Protein AF-A0A370JYJ7-F1 (afdb_monomer_lite)

Structure (mmCIF, N/CA/C/O backbone):
data_AF-A0A370JYJ7-F1
#
_entry.id   AF-A0A370JYJ7-F1
#
loop_
_atom_site.group_PDB
_atom_site.id
_atom_site.type_symbol
_atom_site.label_atom_id
_atom_site.label_alt_id
_atom_site.label_comp_id
_atom_site.label_asym_id
_atom_site.label_entity_id
_atom_site.label_seq_id
_atom_site.pdbx_PDB_ins_code
_atom_site.Cartn_x
_atom_site.Cartn_y
_atom_site.Cartn_z
_atom_site.occupancy
_atom_site.B_iso_or_equiv
_atom_site.auth_seq_id
_atom_site.auth_comp_id
_atom_site.auth_asym_id
_atom_site.auth_atom_id
_atom_site.pdbx_PDB_model_num
ATOM 1 N N . MET A 1 1 ? 2.926 5.072 -10.539 1.00 93.38 1 MET A N 1
ATOM 2 C CA . MET A 1 1 ? 4.375 5.362 -10.453 1.00 93.38 1 MET A CA 1
ATOM 3 C C . MET A 1 1 ? 5.130 4.324 -11.255 1.00 93.38 1 MET A C 1
ATOM 5 O O . MET A 1 1 ? 4.577 3.259 -11.509 1.00 93.38 1 MET A O 1
ATOM 9 N N . VAL A 1 2 ? 6.348 4.644 -11.683 1.00 94.00 2 VAL A N 1
ATOM 10 C CA . VAL A 1 2 ? 7.202 3.734 -12.451 1.00 94.00 2 VAL A CA 1
ATOM 11 C C . VAL A 1 2 ? 8.540 3.608 -11.737 1.00 94.00 2 VAL A C 1
ATOM 13 O O . VAL A 1 2 ? 9.094 4.614 -11.296 1.00 94.00 2 VAL A O 1
ATOM 16 N N . TYR A 1 3 ? 9.038 2.382 -11.636 1.00 92.88 3 TYR A N 1
ATOM 17 C CA . TYR A 1 3 ? 10.258 2.032 -10.932 1.00 92.88 3 TYR A CA 1
ATOM 18 C C . TYR A 1 3 ? 11.189 1.237 -11.835 1.00 92.88 3 TYR A C 1
ATOM 20 O O . TYR A 1 3 ? 10.774 0.313 -12.537 1.00 92.88 3 TYR A O 1
ATOM 28 N N . ASP A 1 4 ? 12.465 1.585 -11.764 1.00 91.94 4 ASP A N 1
ATOM 29 C CA . ASP A 1 4 ? 13.540 0.694 -12.154 1.00 91.94 4 ASP A CA 1
ATOM 30 C C . ASP A 1 4 ? 13.857 -0.203 -10.956 1.00 91.94 4 ASP A C 1
ATOM 32 O O . ASP A 1 4 ? 14.356 0.248 -9.922 1.00 91.94 4 ASP A O 1
ATOM 36 N N . VAL A 1 5 ? 13.474 -1.470 -11.089 1.00 85.81 5 VAL A N 1
ATOM 37 C CA . VAL A 1 5 ? 13.487 -2.467 -10.012 1.00 85.81 5 VAL A CA 1
ATOM 38 C C . VAL A 1 5 ? 14.818 -3.230 -9.970 1.00 85.81 5 VAL A C 1
ATOM 40 O O . VAL A 1 5 ? 15.013 -4.053 -9.080 1.00 85.81 5 VAL A O 1
ATOM 43 N N . GLY A 1 6 ? 15.748 -2.939 -10.894 1.00 71.19 6 GLY A N 1
ATOM 44 C CA . GLY A 1 6 ? 17.079 -3.541 -10.947 1.00 71.19 6 GLY A CA 1
ATOM 45 C C . GLY A 1 6 ? 17.027 -5.070 -11.001 1.00 71.19 6 GLY A C 1
ATOM 46 O O . GLY A 1 6 ? 17.029 -5.747 -9.973 1.00 71.19 6 GLY A O 1
ATOM 47 N N . ALA A 1 7 ? 17.057 -5.651 -12.201 1.00 54.91 7 ALA A N 1
ATOM 48 C CA . ALA A 1 7 ? 17.097 -7.109 -12.378 1.00 54.91 7 ALA A CA 1
ATOM 49 C C . ALA A 1 7 ? 18.371 -7.787 -11.801 1.00 54.91 7 ALA A C 1
ATOM 51 O O . ALA A 1 7 ? 18.493 -9.007 -11.871 1.00 54.91 7 ALA A O 1
ATOM 52 N N . SER A 1 8 ? 19.309 -7.021 -11.227 1.00 45.81 8 SER A N 1
ATOM 53 C CA . SER A 1 8 ? 20.708 -7.423 -11.018 1.00 45.81 8 SER A CA 1
ATOM 54 C C . SER A 1 8 ? 21.117 -7.798 -9.585 1.00 45.81 8 SER A C 1
ATOM 56 O O . SER A 1 8 ? 22.296 -8.052 -9.360 1.00 45.81 8 SER A O 1
ATOM 58 N N . LEU A 1 9 ? 20.212 -7.847 -8.600 1.00 44.91 9 LEU A N 1
ATOM 59 C CA . LEU A 1 9 ? 20.545 -8.462 -7.296 1.00 44.91 9 LEU A CA 1
ATOM 60 C C . LEU A 1 9 ? 20.232 -9.962 -7.338 1.00 44.91 9 LEU A C 1
ATOM 62 O O . LEU A 1 9 ? 19.240 -10.324 -7.976 1.00 44.91 9 LEU A O 1
ATOM 66 N N . PRO A 1 10 ? 21.015 -10.831 -6.670 1.00 41.88 10 PRO A N 1
ATOM 67 C CA . PRO A 1 10 ? 20.804 -12.269 -6.733 1.00 41.88 10 PRO A CA 1
ATOM 68 C C . PRO A 1 10 ? 19.377 -12.572 -6.291 1.00 41.88 10 PRO A C 1
ATOM 70 O O . PRO A 1 10 ? 18.919 -12.118 -5.241 1.00 41.88 10 PRO A O 1
ATOM 73 N N . ILE A 1 11 ? 18.651 -13.279 -7.151 1.00 46.78 11 ILE A N 1
ATOM 74 C CA . ILE A 1 11 ? 17.338 -13.820 -6.838 1.00 46.78 11 ILE A CA 1
ATOM 75 C C . ILE A 1 11 ? 17.578 -14.738 -5.639 1.00 46.78 11 ILE A C 1
ATOM 77 O O . ILE A 1 11 ? 18.144 -15.816 -5.799 1.00 46.78 11 ILE A O 1
ATOM 81 N N . LEU A 1 12 ? 17.214 -14.305 -4.427 1.00 42.78 12 LEU A N 1
ATOM 82 C CA . LEU A 1 12 ? 16.941 -15.269 -3.369 1.00 42.78 12 LEU A CA 1
ATOM 83 C C . LEU A 1 12 ? 15.909 -16.209 -3.978 1.00 42.78 12 LEU A C 1
ATOM 85 O O . LEU A 1 12 ? 14.877 -15.731 -4.449 1.00 42.78 12 LEU A O 1
ATOM 89 N N . SER A 1 13 ? 16.267 -17.487 -4.078 1.00 44.78 13 SER A N 1
ATOM 90 C CA . SER A 1 13 ? 15.547 -18.552 -4.775 1.00 44.78 13 SER A CA 1
ATOM 91 C C . SER A 1 13 ? 14.165 -18.784 -4.164 1.00 44.78 13 SER A C 1
ATOM 93 O O . SER A 1 13 ? 13.911 -19.793 -3.516 1.00 44.78 13 SER A O 1
ATOM 95 N N . VAL A 1 14 ? 13.269 -17.820 -4.329 1.00 46.56 14 VAL A N 1
ATOM 96 C CA . VAL A 1 14 ? 11.851 -17.964 -4.057 1.00 46.56 14 VAL A CA 1
ATOM 97 C C . VAL A 1 14 ? 11.274 -18.595 -5.318 1.00 46.56 14 VAL A C 1
ATOM 99 O O . VAL A 1 14 ? 11.482 -18.042 -6.403 1.00 46.56 14 VAL A O 1
ATOM 102 N N . PRO A 1 15 ? 10.607 -19.755 -5.225 1.00 44.69 15 PRO A N 1
ATOM 103 C CA . PRO A 1 15 ? 9.937 -20.332 -6.376 1.00 44.69 15 PRO A CA 1
ATOM 104 C C . PRO A 1 15 ? 8.912 -19.316 -6.886 1.00 44.69 15 PRO A C 1
ATOM 106 O O . PRO A 1 15 ? 7.919 -19.029 -6.222 1.00 44.69 15 PRO A O 1
ATOM 109 N N . LEU A 1 16 ? 9.199 -18.724 -8.047 1.00 54.34 16 LEU A N 1
ATOM 110 C CA . LEU A 1 16 ? 8.235 -17.922 -8.786 1.00 54.34 16 LEU A CA 1
ATOM 111 C C . LEU A 1 16 ? 7.061 -18.844 -9.118 1.00 54.34 16 LEU A C 1
ATOM 113 O O . LEU A 1 16 ? 7.271 -19.932 -9.662 1.00 54.34 16 LEU A O 1
ATOM 117 N N . ALA A 1 17 ? 5.835 -18.420 -8.812 1.00 56.91 17 ALA A N 1
ATOM 118 C CA . ALA A 1 17 ? 4.675 -19.049 -9.424 1.00 56.91 17 ALA A CA 1
ATOM 119 C C . ALA A 1 17 ? 4.870 -18.982 -10.947 1.00 56.91 17 ALA A C 1
ATOM 121 O O . ALA A 1 17 ? 5.252 -17.938 -11.487 1.00 56.91 17 ALA A O 1
ATOM 122 N N . ALA A 1 18 ? 4.702 -20.112 -11.634 1.00 45.88 18 ALA A N 1
ATOM 123 C CA . ALA A 1 18 ? 4.957 -20.200 -13.066 1.00 45.88 18 ALA A CA 1
ATOM 124 C C . ALA A 1 18 ? 4.140 -19.126 -13.812 1.00 45.88 18 ALA A C 1
ATOM 126 O O . ALA A 1 18 ? 2.914 -19.187 -13.833 1.00 45.88 18 ALA A O 1
ATOM 127 N N . GLY A 1 19 ? 4.822 -18.136 -14.401 1.00 57.97 19 GLY A N 1
ATOM 128 C CA . GLY A 1 19 ? 4.205 -17.060 -15.188 1.00 57.97 19 GLY A CA 1
ATOM 129 C C . GLY A 1 19 ? 4.295 -15.646 -14.600 1.00 57.97 19 GLY A C 1
ATOM 130 O O . GLY A 1 19 ? 3.969 -14.696 -15.310 1.00 57.97 19 GLY A O 1
ATOM 131 N N . GLU A 1 20 ? 4.768 -15.457 -13.365 1.00 73.94 20 GLU A N 1
ATOM 132 C CA . GLU A 1 20 ? 4.931 -14.106 -12.808 1.00 73.94 20 GLU A CA 1
ATOM 133 C C . GLU A 1 20 ? 6.267 -13.460 -13.203 1.00 73.94 20 GLU A C 1
ATOM 135 O O . GLU A 1 20 ? 7.347 -14.029 -13.035 1.00 73.94 20 GLU A O 1
ATOM 140 N N . HIS A 1 21 ? 6.207 -12.230 -13.722 1.00 85.31 21 HIS A N 1
ATOM 141 C CA . HIS A 1 21 ? 7.403 -11.494 -14.128 1.00 85.31 21 HIS A CA 1
ATOM 142 C C . HIS A 1 21 ? 8.225 -11.065 -12.891 1.00 85.31 21 HIS A C 1
ATOM 144 O O . HIS A 1 21 ? 7.656 -10.451 -11.984 1.00 85.31 21 HIS A O 1
ATOM 150 N N . PRO A 1 22 ? 9.560 -11.259 -12.849 1.00 87.06 22 PRO A N 1
ATOM 151 C CA . PRO A 1 22 ? 10.384 -10.981 -11.660 1.00 87.06 22 PRO A CA 1
ATOM 152 C C . PRO A 1 22 ? 10.250 -9.559 -11.092 1.00 87.06 22 PRO A C 1
ATOM 154 O O . PRO A 1 22 ? 10.298 -9.352 -9.882 1.00 87.06 22 PRO A O 1
ATOM 157 N N . VAL A 1 23 ? 10.048 -8.570 -11.968 1.00 89.69 23 VAL A N 1
ATOM 158 C CA . VAL A 1 23 ? 9.769 -7.171 -11.592 1.00 89.69 23 VAL A CA 1
ATOM 159 C C . VAL A 1 23 ? 8.497 -7.044 -10.745 1.00 89.69 23 VAL A C 1
ATOM 161 O O . VAL A 1 23 ? 8.515 -6.346 -9.735 1.00 89.69 23 VAL A O 1
ATOM 164 N N . VAL A 1 24 ? 7.413 -7.734 -11.118 1.00 90.69 24 VAL A N 1
ATOM 165 C CA . VAL A 1 24 ? 6.156 -7.743 -10.346 1.00 90.69 24 VAL A CA 1
ATOM 166 C C . VAL A 1 24 ? 6.385 -8.377 -8.985 1.00 90.69 24 VAL A C 1
ATOM 168 O O . VAL A 1 24 ? 5.982 -7.803 -7.978 1.00 90.69 24 VAL A O 1
ATOM 171 N N . VAL A 1 25 ? 7.096 -9.504 -8.947 1.00 88.62 25 VAL A N 1
ATOM 172 C CA . VAL A 1 25 ? 7.377 -10.218 -7.697 1.00 88.62 25 VAL A CA 1
ATOM 173 C C . VAL A 1 25 ? 8.174 -9.354 -6.727 1.00 88.62 25 VAL A C 1
ATOM 175 O O . VAL A 1 25 ? 7.800 -9.246 -5.564 1.00 88.62 25 VAL A O 1
ATOM 178 N N . ARG A 1 26 ? 9.217 -8.661 -7.192 1.00 90.56 26 ARG A N 1
ATOM 179 C CA . ARG A 1 26 ? 10.004 -7.761 -6.334 1.00 90.56 26 ARG A CA 1
ATOM 180 C C . ARG A 1 26 ? 9.205 -6.573 -5.820 1.00 90.56 26 ARG A C 1
ATOM 182 O O . ARG A 1 26 ? 9.329 -6.222 -4.649 1.00 90.56 26 ARG A O 1
ATOM 189 N N . LEU A 1 27 ? 8.376 -5.968 -6.670 1.00 93.50 27 LEU A N 1
ATOM 190 C CA . LEU A 1 27 ? 7.484 -4.890 -6.244 1.00 93.50 27 LEU A CA 1
ATOM 191 C C . LEU A 1 27 ? 6.504 -5.381 -5.173 1.00 93.50 27 LEU A C 1
ATOM 193 O O . LEU A 1 27 ? 6.372 -4.745 -4.130 1.00 93.50 27 LEU A O 1
ATOM 197 N N . ALA A 1 28 ? 5.870 -6.534 -5.397 1.00 93.19 28 ALA A N 1
ATOM 198 C CA . ALA A 1 28 ? 4.948 -7.134 -4.442 1.00 93.19 28 ALA A CA 1
ATOM 199 C C . ALA A 1 28 ? 5.643 -7.491 -3.117 1.00 93.19 28 ALA A C 1
ATOM 201 O O . ALA A 1 28 ? 5.108 -7.199 -2.051 1.00 93.19 28 ALA A O 1
ATOM 202 N N . GLN A 1 29 ? 6.858 -8.043 -3.166 1.00 92.62 29 GLN A N 1
ATOM 203 C CA . GLN A 1 29 ? 7.662 -8.355 -1.981 1.00 92.62 29 GLN A CA 1
ATOM 204 C C . GLN A 1 29 ? 8.039 -7.103 -1.186 1.00 92.62 29 GLN A C 1
ATOM 206 O O . GLN A 1 29 ? 7.928 -7.109 0.038 1.00 92.62 29 GLN A O 1
ATOM 211 N N . ALA A 1 30 ? 8.447 -6.020 -1.851 1.00 95.00 30 ALA A N 1
ATOM 212 C CA . ALA A 1 30 ? 8.759 -4.765 -1.172 1.00 95.00 30 ALA A CA 1
ATOM 213 C C . ALA A 1 30 ? 7.522 -4.153 -0.502 1.00 95.00 30 ALA A C 1
ATOM 215 O O . ALA A 1 30 ? 7.621 -3.662 0.623 1.00 95.00 30 ALA A O 1
ATOM 216 N N . VAL A 1 31 ? 6.356 -4.222 -1.156 1.00 96.50 31 VAL A N 1
ATOM 217 C CA . VAL A 1 31 ? 5.078 -3.813 -0.555 1.00 96.50 31 VAL A CA 1
ATOM 218 C C . VAL A 1 31 ? 4.736 -4.701 0.644 1.00 96.50 31 VAL A C 1
ATOM 220 O O . VAL A 1 31 ? 4.420 -4.183 1.712 1.00 96.50 31 VAL A O 1
ATOM 223 N N . ALA A 1 32 ? 4.866 -6.022 0.530 1.00 95.69 32 ALA A N 1
ATOM 224 C CA . ALA A 1 32 ? 4.626 -6.931 1.648 1.00 95.69 32 ALA A CA 1
ATOM 225 C C . ALA A 1 32 ? 5.565 -6.657 2.833 1.00 95.69 32 ALA A C 1
ATOM 227 O O . ALA A 1 32 ? 5.116 -6.606 3.978 1.00 95.69 32 ALA A O 1
ATOM 228 N N . ALA A 1 33 ? 6.848 -6.400 2.565 1.00 95.56 33 ALA A N 1
ATOM 229 C CA . ALA A 1 33 ? 7.824 -6.029 3.583 1.00 95.56 33 ALA A CA 1
ATOM 230 C C . ALA A 1 33 ? 7.458 -4.710 4.281 1.00 95.56 33 ALA A C 1
ATOM 232 O O . ALA A 1 33 ? 7.594 -4.609 5.500 1.00 95.56 33 ALA A O 1
ATOM 233 N N . TYR A 1 34 ? 6.944 -3.719 3.545 1.00 97.75 34 TYR A N 1
ATOM 234 C CA . TYR A 1 34 ? 6.439 -2.483 4.143 1.00 97.75 34 TYR A CA 1
ATOM 235 C C . TYR A 1 34 ? 5.325 -2.759 5.157 1.00 97.75 34 TYR A C 1
ATOM 237 O O . TYR A 1 34 ? 5.420 -2.303 6.298 1.00 97.75 34 TYR A O 1
ATOM 245 N N . TYR A 1 35 ? 4.309 -3.543 4.784 1.00 97.56 35 TYR A N 1
ATOM 246 C CA . TYR A 1 35 ? 3.203 -3.859 5.693 1.00 97.56 35 TYR A CA 1
ATOM 247 C C . TYR A 1 35 ? 3.618 -4.719 6.883 1.00 97.56 35 TYR A C 1
ATOM 249 O O . TYR A 1 35 ? 3.106 -4.514 7.979 1.00 97.56 35 TYR A O 1
ATOM 257 N N . ALA A 1 36 ? 4.571 -5.631 6.694 1.00 94.31 36 ALA A N 1
ATOM 258 C CA . ALA A 1 36 ? 5.070 -6.478 7.770 1.00 94.31 36 ALA A CA 1
ATOM 259 C C . ALA A 1 36 ? 5.950 -5.721 8.780 1.00 94.31 36 ALA A C 1
ATOM 261 O O . ALA A 1 36 ? 5.965 -6.068 9.958 1.00 94.31 36 ALA A O 1
ATOM 262 N N . LEU A 1 37 ? 6.712 -4.716 8.329 1.00 94.75 37 LEU A N 1
ATOM 263 C CA . LEU A 1 37 ? 7.796 -4.134 9.130 1.00 94.75 37 LEU A CA 1
ATOM 264 C C . LEU A 1 37 ? 7.585 -2.672 9.521 1.00 94.75 37 LEU A C 1
ATOM 266 O O . LEU A 1 37 ? 8.225 -2.205 10.463 1.00 94.75 37 LEU A O 1
ATOM 270 N N . ARG A 1 38 ? 6.778 -1.909 8.775 1.00 96.25 38 ARG A N 1
ATOM 271 C CA . ARG A 1 38 ? 6.722 -0.444 8.915 1.00 96.25 38 ARG A CA 1
ATOM 272 C C . ARG A 1 38 ? 5.333 0.161 8.912 1.00 96.25 38 ARG A C 1
ATOM 274 O O . ARG A 1 38 ? 5.184 1.219 9.521 1.00 96.25 38 ARG A O 1
ATOM 281 N N . ALA A 1 39 ? 4.368 -0.429 8.213 1.00 96.69 39 ALA A N 1
ATOM 282 C CA . ALA A 1 39 ? 3.051 0.174 8.070 1.00 96.69 39 ALA A CA 1
ATOM 283 C C . ALA A 1 39 ? 2.393 0.350 9.439 1.00 96.69 39 ALA A C 1
ATOM 285 O O . ALA A 1 39 ? 2.199 -0.611 10.183 1.00 96.69 39 ALA A O 1
ATOM 286 N N . GLN A 1 40 ? 2.039 1.592 9.752 1.00 95.62 40 GLN A N 1
ATOM 287 C CA . GLN A 1 40 ? 1.271 1.919 10.942 1.00 95.62 40 GLN A CA 1
ATOM 288 C C . GLN A 1 40 ? -0.192 2.092 10.531 1.00 95.62 40 GLN A C 1
ATOM 290 O O . GLN A 1 40 ? -0.462 2.764 9.531 1.00 95.62 40 GLN A O 1
ATOM 295 N N . PRO A 1 41 ? -1.145 1.461 11.227 1.00 94.44 41 PRO A N 1
ATOM 296 C CA . PRO A 1 41 ? -2.551 1.747 11.005 1.00 94.44 41 PRO A CA 1
ATOM 297 C C . PRO A 1 41 ? -2.909 3.145 11.525 1.00 94.44 41 PRO A C 1
ATOM 299 O O . PRO A 1 41 ? -2.201 3.719 12.355 1.00 94.44 41 PRO A O 1
ATOM 302 N N . LEU A 1 42 ? -4.025 3.693 11.040 1.00 94.75 42 LEU A N 1
ATOM 303 C CA . LEU A 1 42 ? -4.571 4.938 11.582 1.00 94.75 42 LEU A CA 1
ATOM 304 C C . LEU A 1 42 ? -4.947 4.769 13.066 1.00 94.75 42 LEU A C 1
ATOM 306 O O . LEU A 1 42 ? -5.250 3.655 13.5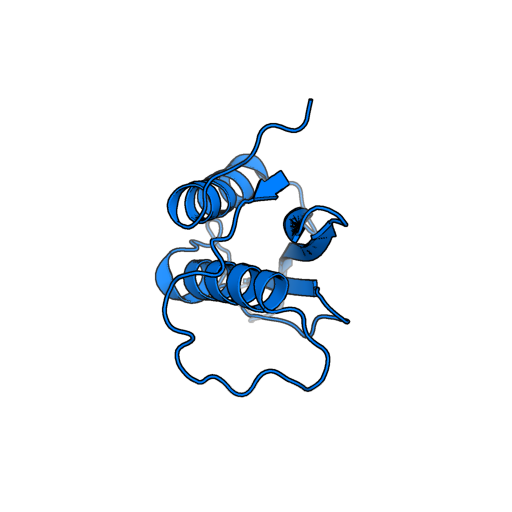02 1.00 94.75 42 LEU A O 1
ATOM 310 N N . PRO A 1 43 ? -5.001 5.857 13.854 1.00 93.62 43 PRO A N 1
ATOM 311 C CA . PRO A 1 43 ? -5.470 5.792 15.234 1.00 93.62 43 PRO A CA 1
ATOM 312 C C . PRO A 1 43 ? -6.831 5.089 15.356 1.00 93.62 43 PRO A C 1
ATOM 314 O O . PRO A 1 43 ? -7.786 5.415 14.652 1.00 93.62 43 PRO A O 1
ATOM 317 N N . GLY A 1 44 ? -6.909 4.102 16.250 1.00 94.12 44 GLY A N 1
ATOM 318 C CA . GLY A 1 44 ? -8.107 3.283 16.467 1.00 94.12 44 GLY A CA 1
ATOM 319 C C . GLY A 1 44 ? -8.289 2.125 15.479 1.00 94.12 44 GLY A C 1
ATOM 320 O O . GLY A 1 44 ? -9.142 1.272 15.710 1.00 94.12 44 GLY A O 1
ATOM 321 N N . TYR A 1 45 ? -7.493 2.043 14.416 1.00 97.00 45 TYR A N 1
ATOM 322 C CA . TYR A 1 45 ? -7.498 0.909 13.499 1.00 97.00 45 TYR A CA 1
ATOM 323 C C . TYR A 1 45 ? -6.492 -0.169 13.936 1.00 97.00 45 TYR A C 1
ATOM 325 O O . TYR A 1 45 ? -5.447 0.119 14.518 1.00 97.00 45 TYR A O 1
ATOM 333 N N . GLY A 1 46 ? -6.820 -1.433 13.668 1.00 96.62 46 GLY A N 1
ATOM 334 C CA . GLY A 1 46 ? -5.966 -2.583 13.962 1.00 96.62 46 GLY A CA 1
ATOM 335 C C . GLY A 1 46 ? -4.836 -2.783 12.951 1.00 96.62 46 GLY A C 1
ATOM 336 O O . GLY A 1 46 ? -4.716 -2.056 11.969 1.00 96.62 46 GLY A O 1
ATOM 337 N N . ALA A 1 47 ? -4.014 -3.810 13.167 1.00 96.25 47 ALA A N 1
ATOM 338 C CA . ALA A 1 47 ? -2.924 -4.152 12.255 1.00 96.25 47 ALA A CA 1
ATOM 339 C C . ALA A 1 47 ? -3.407 -4.370 10.808 1.00 96.25 47 ALA A C 1
ATOM 341 O O . ALA A 1 47 ? -4.543 -4.783 10.563 1.00 96.25 47 ALA A O 1
ATOM 342 N N . TRP A 1 48 ? -2.515 -4.108 9.853 1.00 98.00 48 TRP A N 1
ATOM 343 C CA . TRP A 1 48 ? -2.757 -4.397 8.445 1.00 98.00 48 TRP A CA 1
ATOM 344 C C . TRP A 1 48 ? -2.739 -5.902 8.200 1.00 98.00 48 TRP A C 1
ATOM 346 O O . TRP A 1 48 ? -1.784 -6.589 8.557 1.00 98.00 48 TRP A O 1
ATOM 356 N N . LEU A 1 49 ? -3.785 -6.404 7.555 1.00 96.69 49 LEU A N 1
ATOM 357 C CA . LEU A 1 49 ? -3.908 -7.797 7.153 1.00 96.69 49 LEU A CA 1
ATOM 358 C C . LEU A 1 49 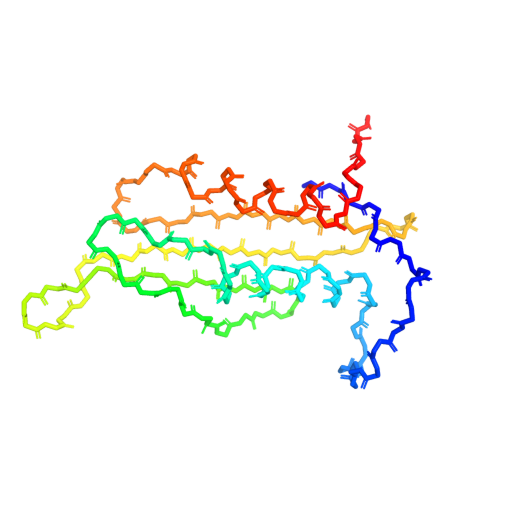? -3.963 -7.878 5.634 1.00 96.69 49 LEU A C 1
ATOM 360 O O . LEU A 1 49 ? -4.689 -7.121 4.988 1.00 96.69 49 LEU A O 1
ATOM 364 N N . GLN A 1 50 ? -3.202 -8.808 5.064 1.00 96.38 50 GLN A N 1
ATOM 365 C CA . GLN A 1 50 ? -3.291 -9.098 3.642 1.00 96.38 50 GLN A CA 1
ATOM 366 C C . GLN A 1 50 ? -4.602 -9.834 3.354 1.00 96.38 50 GLN A C 1
ATOM 368 O O . GLN A 1 50 ? -4.935 -10.813 4.021 1.00 96.38 50 GLN A O 1
ATOM 373 N N . GLN A 1 51 ? -5.332 -9.360 2.351 1.00 93.88 51 GLN A N 1
ATOM 374 C CA . GLN A 1 51 ? -6.472 -10.058 1.772 1.00 93.88 51 GLN A CA 1
ATOM 375 C C . GLN A 1 51 ? -6.097 -10.671 0.426 1.00 93.88 51 GLN A C 1
ATOM 377 O O . GLN A 1 51 ? -5.094 -10.300 -0.193 1.00 93.88 51 GLN A O 1
ATOM 382 N N . GLU A 1 52 ? -6.916 -11.621 -0.020 1.00 85.75 52 GLU A N 1
ATOM 383 C CA . GLU A 1 52 ? -6.764 -12.233 -1.333 1.00 85.75 52 GLU A CA 1
ATOM 384 C C . GLU A 1 52 ? -6.844 -11.158 -2.426 1.00 85.75 52 GLU A C 1
ATOM 386 O O . GLU A 1 52 ? -7.794 -10.377 -2.512 1.00 85.75 52 GLU A O 1
ATOM 391 N N . GLY A 1 53 ? -5.792 -11.091 -3.237 1.00 80.00 53 GLY A N 1
ATOM 392 C CA . GLY A 1 53 ? -5.741 -10.274 -4.439 1.00 80.00 53 GLY A CA 1
ATOM 393 C C . GLY A 1 53 ? -5.989 -11.128 -5.678 1.00 80.00 53 GLY A C 1
ATOM 394 O O . GLY A 1 53 ? -5.828 -12.344 -5.651 1.00 80.00 53 GLY A O 1
ATOM 395 N N . VAL A 1 54 ? -6.355 -10.484 -6.786 1.00 81.75 54 VAL A N 1
ATOM 396 C CA . VAL A 1 54 ? -6.505 -11.152 -8.087 1.00 81.75 54 VAL A CA 1
ATOM 397 C C . VAL A 1 54 ? -5.389 -10.704 -9.025 1.00 81.75 54 VAL A C 1
ATOM 399 O O . VAL A 1 54 ? -5.171 -9.501 -9.216 1.00 81.75 54 VAL A O 1
ATOM 402 N N . GLY A 1 55 ? -4.707 -11.679 -9.631 1.00 84.81 55 GLY A N 1
ATOM 403 C CA . GLY A 1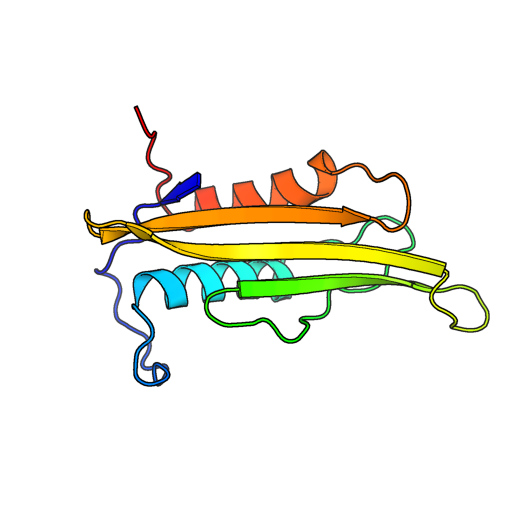 55 ? -3.561 -11.445 -10.510 1.00 84.81 55 GLY A CA 1
ATOM 404 C C . GLY A 1 55 ? -2.454 -10.669 -9.795 1.00 84.81 55 GLY A C 1
ATOM 405 O O . GLY A 1 55 ? -2.194 -10.884 -8.617 1.00 84.81 55 GLY A O 1
ATOM 406 N N . SER A 1 56 ? -1.850 -9.702 -10.486 1.00 89.69 56 SER A N 1
ATOM 407 C CA . SER A 1 56 ? -0.775 -8.847 -9.959 1.00 89.69 56 SER A CA 1
ATOM 408 C C . SER A 1 56 ? -1.268 -7.760 -8.987 1.00 89.69 56 SER A C 1
ATOM 410 O O . SER A 1 56 ? -0.826 -6.609 -9.055 1.00 89.69 56 SER A O 1
ATOM 412 N N . THR A 1 57 ? -2.220 -8.091 -8.112 1.00 93.25 57 THR A N 1
ATOM 413 C CA . THR A 1 57 ? -2.811 -7.170 -7.136 1.00 93.25 57 THR A CA 1
ATOM 414 C C . THR A 1 57 ? -2.506 -7.643 -5.720 1.00 93.25 57 THR A C 1
ATOM 416 O O . THR A 1 57 ? -2.747 -8.801 -5.401 1.00 93.25 57 THR A O 1
ATOM 419 N N . ALA A 1 58 ? -2.058 -6.742 -4.847 1.00 94.94 58 ALA A N 1
ATOM 420 C CA . ALA A 1 58 ? -2.004 -6.983 -3.406 1.00 94.94 58 ALA A CA 1
ATOM 421 C C . ALA A 1 58 ? -2.995 -6.060 -2.690 1.00 94.94 58 ALA A C 1
ATOM 423 O O . ALA A 1 58 ? -3.079 -4.871 -3.001 1.00 94.94 58 ALA A O 1
ATOM 424 N N . VAL A 1 59 ? -3.757 -6.603 -1.744 1.00 97.50 59 VAL A N 1
ATOM 425 C CA . VAL A 1 59 ? -4.765 -5.856 -0.985 1.00 97.50 59 VAL A CA 1
ATOM 426 C C . VAL A 1 59 ? -4.433 -5.967 0.492 1.00 97.50 59 VAL A C 1
ATOM 428 O O . VAL A 1 59 ? -4.308 -7.071 1.015 1.00 97.50 59 VAL A O 1
ATOM 431 N N . TYR A 1 60 ? -4.299 -4.827 1.160 1.00 98.31 60 TYR A N 1
ATOM 432 C CA . TYR A 1 60 ? -4.097 -4.762 2.603 1.00 98.31 60 TYR A CA 1
ATOM 433 C C . TYR A 1 60 ? -5.264 -4.027 3.234 1.00 98.31 60 TYR A C 1
ATOM 435 O O . TYR A 1 60 ? -5.634 -2.945 2.783 1.00 98.31 60 TYR A O 1
ATOM 443 N N . VAL A 1 61 ? -5.844 -4.619 4.273 1.00 98.19 61 VAL A N 1
ATOM 444 C CA . VAL A 1 61 ? -6.992 -4.064 4.984 1.00 98.19 61 VAL A CA 1
ATOM 445 C C . VAL A 1 61 ? -6.643 -3.871 6.446 1.00 98.19 61 VAL A C 1
ATOM 447 O O . VAL A 1 61 ? -6.085 -4.754 7.093 1.00 98.19 61 VAL A O 1
ATOM 450 N N . SER A 1 62 ? -7.012 -2.712 6.968 1.00 98.25 62 SER A N 1
ATOM 451 C CA . SER A 1 62 ? -6.983 -2.399 8.386 1.00 98.25 62 SER A CA 1
ATOM 452 C C . SER A 1 62 ? -8.399 -2.038 8.833 1.00 98.25 62 SER A C 1
ATOM 454 O O . SER A 1 62 ? -9.162 -1.406 8.101 1.00 98.25 62 SER A O 1
ATOM 456 N N . GLN A 1 63 ? -8.795 -2.499 10.017 1.00 98.06 63 GLN A N 1
ATOM 457 C CA . GLN A 1 63 ? -10.168 -2.380 10.510 1.00 98.06 63 GLN A CA 1
ATOM 458 C C . GLN A 1 63 ? -10.184 -1.711 11.877 1.00 98.06 63 GLN A C 1
ATOM 460 O O . GLN A 1 63 ? -9.415 -2.100 12.757 1.00 98.06 63 GLN A O 1
ATOM 465 N N . ARG A 1 64 ? -11.100 -0.765 12.082 1.00 97.56 64 ARG A N 1
ATOM 466 C CA . ARG A 1 64 ? -11.473 -0.295 13.417 1.00 97.56 64 ARG A CA 1
ATOM 467 C C . ARG A 1 64 ? -12.609 -1.166 13.927 1.00 97.56 64 ARG A C 1
ATOM 469 O O . ARG A 1 64 ? -13.629 -1.327 13.252 1.00 97.56 64 ARG A O 1
ATOM 476 N N . ARG A 1 65 ? -12.417 -1.746 15.109 1.00 96.25 65 ARG A N 1
ATOM 477 C CA . ARG A 1 65 ? -13.415 -2.586 15.772 1.00 96.25 65 ARG A CA 1
ATOM 478 C C . ARG A 1 65 ? -13.913 -1.908 17.037 1.00 96.25 65 ARG A C 1
ATOM 480 O O . ARG A 1 65 ? -13.114 -1.341 17.778 1.00 96.25 65 ARG A O 1
ATOM 487 N N . GLY A 1 66 ? -15.218 -1.982 17.264 1.00 93.94 66 GLY A N 1
ATOM 488 C CA . GLY A 1 66 ? -15.840 -1.474 18.481 1.00 93.94 66 GLY A CA 1
ATOM 489 C C . GLY A 1 66 ? -15.589 -2.375 19.686 1.00 93.94 66 GLY A C 1
ATOM 490 O O . GLY A 1 66 ? -15.023 -3.464 19.567 1.00 93.94 66 GLY A O 1
ATOM 491 N N . ALA A 1 67 ? -16.073 -1.953 20.855 1.00 92.62 67 ALA A N 1
ATOM 492 C CA . ALA A 1 67 ? -15.877 -2.670 22.120 1.00 92.62 67 ALA A CA 1
ATOM 493 C C . ALA A 1 67 ? -16.417 -4.116 22.110 1.00 92.62 67 ALA A C 1
ATOM 495 O O . ALA A 1 67 ? -15.847 -4.987 22.759 1.00 92.62 67 ALA A O 1
ATOM 496 N N . SER A 1 68 ? -17.480 -4.390 21.347 1.00 93.31 68 SER A N 1
ATOM 497 C CA . SER A 1 68 ? -18.046 -5.736 21.161 1.00 93.31 68 SER A CA 1
ATOM 498 C C . SER A 1 68 ? -17.412 -6.534 20.007 1.00 93.31 68 SER A C 1
ATOM 500 O O . SER A 1 68 ? -17.861 -7.635 19.699 1.00 93.31 68 SER A O 1
ATOM 502 N N . GLY A 1 69 ? -16.351 -6.018 19.376 1.00 92.69 69 GLY A N 1
ATOM 503 C CA . GLY A 1 69 ? -15.551 -6.728 18.371 1.00 92.69 69 GLY A CA 1
ATOM 504 C C . GLY A 1 69 ? -16.062 -6.645 16.927 1.00 92.69 69 GLY A C 1
ATOM 505 O O . GLY A 1 69 ? -15.363 -7.100 16.013 1.00 92.69 69 GLY A O 1
ATOM 506 N N . GLN A 1 70 ? -17.231 -6.044 16.689 1.00 96.44 70 GLN A N 1
ATOM 507 C CA . GLN A 1 70 ? -17.746 -5.742 15.350 1.00 96.44 70 GLN A CA 1
ATOM 508 C C . GLN A 1 70 ? -16.836 -4.761 14.614 1.00 96.44 70 GLN A C 1
ATOM 510 O O . GLN A 1 70 ? -16.253 -3.864 15.222 1.00 96.44 70 GLN A O 1
ATOM 515 N N . VAL A 1 71 ? -16.746 -4.912 13.294 1.00 96.88 71 VAL A N 1
ATOM 516 C CA . VAL A 1 71 ? -16.065 -3.948 12.425 1.00 96.88 71 VAL A CA 1
ATOM 517 C C . VAL A 1 71 ? -16.961 -2.726 12.260 1.00 96.88 71 VAL A C 1
ATOM 519 O O . VAL A 1 71 ? -18.090 -2.850 11.798 1.00 96.88 71 VAL A O 1
ATOM 522 N N . GLU A 1 72 ? -16.448 -1.560 12.637 1.00 97.12 72 GLU A N 1
ATOM 523 C CA . GLU A 1 72 ? -17.159 -0.280 12.531 1.00 97.12 72 GLU A CA 1
ATOM 524 C C . GLU A 1 72 ? -16.672 0.538 11.337 1.00 97.12 72 GLU A C 1
ATOM 526 O O . GLU A 1 72 ? -17.449 1.270 10.731 1.00 97.12 72 GLU A O 1
ATOM 531 N N . ALA A 1 73 ? -15.392 0.401 10.982 1.00 97.50 73 ALA A N 1
ATOM 532 C CA . ALA A 1 73 ? -14.819 1.032 9.804 1.00 97.50 73 ALA A CA 1
ATOM 533 C C . ALA A 1 73 ? -13.666 0.204 9.227 1.00 97.50 73 ALA A C 1
ATOM 535 O O . ALA A 1 73 ? -13.001 -0.564 9.931 1.00 97.50 73 ALA A O 1
ATOM 536 N N . THR A 1 74 ? -13.417 0.376 7.934 1.00 98.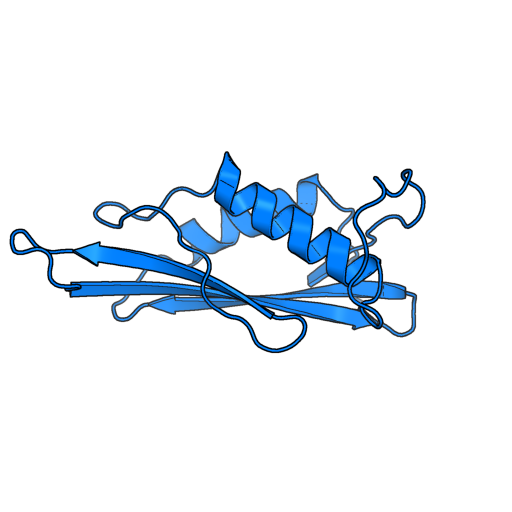06 74 THR A N 1
ATOM 537 C CA . THR A 1 74 ? -12.363 -0.317 7.192 1.00 98.06 74 THR A CA 1
ATOM 538 C C . THR A 1 74 ? -11.586 0.655 6.327 1.00 98.06 74 THR A C 1
ATOM 540 O O . THR A 1 74 ? -12.180 1.506 5.663 1.00 98.06 74 THR A O 1
ATOM 543 N N . VAL A 1 75 ? -10.276 0.451 6.263 1.00 98.25 75 VAL A N 1
ATOM 544 C CA . VAL A 1 75 ? -9.406 1.047 5.256 1.00 98.25 75 VAL A CA 1
ATOM 545 C C . VAL A 1 75 ? -8.770 -0.065 4.445 1.00 98.25 75 VAL A C 1
ATOM 547 O O . VAL A 1 75 ? -8.215 -1.010 4.999 1.00 98.25 75 VAL A O 1
ATOM 550 N N . GLU A 1 76 ? -8.839 0.065 3.131 1.00 98.06 76 GLU A N 1
ATOM 551 C CA . GLU A 1 76 ? -8.219 -0.820 2.160 1.00 98.06 76 GLU A CA 1
ATOM 552 C C . GLU A 1 76 ? -7.158 -0.044 1.377 1.00 98.06 76 GLU A C 1
ATOM 554 O O . GLU A 1 76 ? -7.420 1.050 0.881 1.00 98.06 76 GLU A O 1
ATOM 559 N N . MET A 1 77 ? -5.976 -0.634 1.224 1.00 98.31 77 MET A N 1
ATOM 560 C CA . MET A 1 77 ? -4.932 -0.177 0.315 1.00 98.31 77 MET A CA 1
ATOM 561 C C . MET A 1 77 ? -4.700 -1.249 -0.746 1.00 98.31 77 MET A C 1
ATOM 563 O O . MET A 1 77 ? -4.208 -2.345 -0.459 1.00 98.31 77 MET A O 1
ATOM 567 N N . ARG A 1 78 ? -5.073 -0.928 -1.984 1.00 97.94 78 ARG A N 1
ATOM 568 C CA . ARG A 1 78 ? -4.974 -1.821 -3.134 1.00 97.94 78 ARG A CA 1
ATOM 569 C C . ARG A 1 78 ? -3.808 -1.419 -4.022 1.00 97.94 78 ARG A C 1
ATOM 571 O O . ARG A 1 78 ? -3.798 -0.346 -4.623 1.00 97.94 78 ARG A O 1
ATOM 578 N N . TRP A 1 79 ? -2.867 -2.337 -4.164 1.00 97.81 79 TRP A N 1
ATOM 579 C CA . TRP A 1 79 ? -1.690 -2.214 -5.007 1.00 97.81 79 TRP A CA 1
ATOM 580 C C . TRP A 1 79 ? -1.888 -3.010 -6.280 1.00 97.81 79 TRP A C 1
ATOM 582 O O . TRP A 1 79 ? -2.248 -4.180 -6.220 1.00 97.81 79 TRP A O 1
ATOM 592 N N . ARG A 1 80 ? -1.629 -2.395 -7.431 1.00 96.62 80 ARG A N 1
ATOM 593 C CA . ARG A 1 80 ? -1.573 -3.078 -8.725 1.00 96.62 80 ARG A CA 1
ATOM 594 C C . ARG A 1 80 ? -0.175 -2.953 -9.295 1.00 96.62 80 ARG A C 1
ATOM 596 O O . ARG A 1 80 ? 0.355 -1.842 -9.385 1.00 96.62 80 ARG A O 1
ATOM 603 N N . PHE A 1 81 ? 0.373 -4.084 -9.711 1.00 95.06 81 PHE A N 1
ATOM 604 C CA . PHE A 1 81 ? 1.700 -4.196 -10.289 1.00 95.06 81 PHE A CA 1
ATOM 605 C C . PHE A 1 81 ? 1.595 -4.575 -11.761 1.00 95.06 81 PHE A C 1
ATOM 607 O O . PHE A 1 81 ? 0.794 -5.423 -12.149 1.00 95.06 81 PHE A O 1
ATOM 614 N N . ALA A 1 82 ? 2.425 -3.961 -12.589 1.00 93.31 82 ALA A N 1
ATOM 615 C CA . ALA A 1 82 ? 2.554 -4.320 -13.991 1.00 93.31 82 ALA A CA 1
ATOM 616 C C . ALA A 1 82 ? 3.998 -4.140 -14.451 1.00 93.31 82 ALA A C 1
ATOM 618 O O . ALA A 1 82 ? 4.799 -3.480 -13.788 1.00 93.31 82 ALA A O 1
ATOM 619 N N . VAL A 1 83 ? 4.312 -4.704 -15.611 1.00 91.88 83 VAL A N 1
ATOM 620 C CA . VAL A 1 83 ? 5.586 -4.482 -16.295 1.00 91.88 83 VAL A CA 1
ATOM 621 C C . VAL A 1 83 ? 5.295 -3.766 -17.593 1.00 91.88 83 VAL A C 1
ATOM 623 O O . VAL A 1 83 ? 4.388 -4.138 -18.338 1.00 91.88 83 VAL A O 1
ATOM 626 N N . ARG A 1 84 ? 6.033 -2.693 -17.831 1.00 90.50 84 ARG A N 1
ATOM 627 C CA . ARG A 1 84 ? 5.964 -1.928 -19.068 1.00 90.50 84 ARG A CA 1
ATOM 628 C C . ARG A 1 84 ? 6.770 -2.630 -20.173 1.00 90.50 84 ARG A C 1
ATOM 630 O O . ARG A 1 84 ? 7.663 -3.415 -19.863 1.00 90.50 84 ARG A O 1
ATOM 637 N N . PRO A 1 85 ? 6.524 -2.316 -21.459 1.00 88.12 85 PRO A N 1
ATOM 638 C CA . PRO A 1 85 ? 7.301 -2.883 -22.568 1.00 88.12 85 PRO A CA 1
ATOM 639 C C . PRO A 1 85 ? 8.810 -2.594 -22.504 1.00 88.12 85 PRO A C 1
ATOM 641 O O . PRO A 1 85 ? 9.599 -3.349 -23.056 1.00 88.12 85 PRO A O 1
ATOM 644 N N . ASP A 1 86 ? 9.211 -1.519 -21.820 1.00 87.00 86 ASP A N 1
ATOM 645 C CA . ASP A 1 86 ? 10.610 -1.140 -21.575 1.00 87.00 86 ASP A CA 1
ATOM 646 C C . ASP A 1 86 ? 11.250 -1.888 -20.384 1.00 87.00 86 ASP A C 1
ATOM 648 O O . ASP A 1 86 ? 12.381 -1.595 -20.003 1.00 87.00 86 ASP A O 1
ATOM 652 N N . GLY A 1 87 ? 10.538 -2.849 -19.786 1.00 87.69 87 GLY A N 1
ATOM 653 C CA . GLY A 1 87 ? 11.005 -3.654 -18.656 1.00 87.69 87 GLY A CA 1
ATOM 654 C C . GLY A 1 87 ? 10.854 -2.983 -17.288 1.00 87.69 87 GLY A C 1
ATOM 655 O O . GLY A 1 87 ? 11.151 -3.613 -16.272 1.00 87.69 87 GLY A O 1
ATOM 656 N N . LEU A 1 88 ? 10.365 -1.738 -17.226 1.00 91.62 88 LEU A N 1
ATOM 657 C CA . LEU A 1 88 ? 10.165 -1.029 -15.963 1.00 91.62 88 LEU A CA 1
ATOM 658 C C . LEU A 1 88 ? 8.907 -1.507 -15.232 1.00 91.62 88 LEU A C 1
ATOM 660 O O . LEU A 1 88 ? 7.871 -1.809 -15.831 1.00 91.62 88 LEU A O 1
ATOM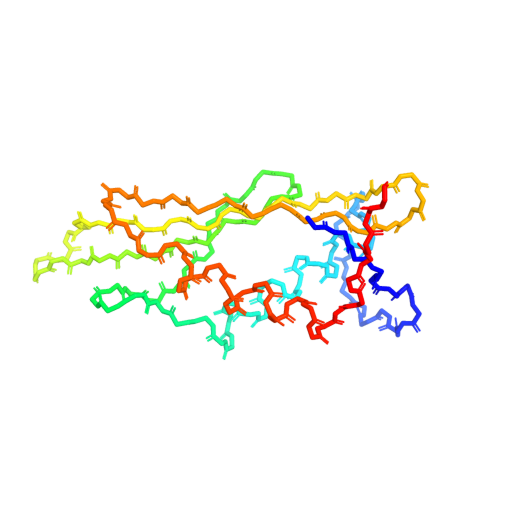 664 N N . GLY A 1 89 ? 8.976 -1.509 -13.905 1.00 93.62 89 GLY A N 1
ATOM 665 C CA . GLY A 1 89 ? 7.843 -1.829 -13.049 1.00 93.62 89 GLY A CA 1
ATOM 666 C C . GLY A 1 89 ? 6.878 -0.653 -12.939 1.00 93.62 89 GLY A C 1
ATOM 667 O O . GLY A 1 89 ? 7.293 0.477 -12.704 1.00 93.62 89 GLY A O 1
ATOM 668 N N . SER A 1 90 ? 5.581 -0.899 -13.082 1.00 94.94 90 SER A N 1
ATOM 669 C CA . SER A 1 90 ? 4.528 0.078 -12.813 1.00 94.94 90 SER A CA 1
ATOM 670 C C . SER A 1 90 ? 3.773 -0.310 -11.549 1.00 94.94 90 SER A C 1
ATOM 672 O O . SER A 1 90 ? 3.375 -1.461 -11.386 1.00 94.94 90 SER A O 1
ATOM 674 N N . VAL A 1 91 ? 3.569 0.667 -10.668 1.00 96.25 91 VAL A N 1
ATOM 675 C CA . VAL A 1 91 ? 2.813 0.519 -9.422 1.00 96.25 91 VAL A CA 1
ATOM 676 C C . VAL A 1 91 ? 1.674 1.524 -9.416 1.00 96.25 91 VAL A C 1
ATOM 678 O O . VAL A 1 91 ? 1.896 2.725 -9.613 1.00 96.25 91 VAL A O 1
ATOM 681 N N . ARG A 1 92 ? 0.461 1.060 -9.135 1.00 97.00 92 ARG A N 1
ATOM 682 C CA . ARG A 1 92 ? -0.678 1.919 -8.803 1.00 97.00 92 ARG A CA 1
ATOM 683 C C . ARG A 1 92 ? -1.172 1.572 -7.409 1.00 97.00 92 ARG A C 1
ATOM 685 O O . ARG A 1 92 ? -1.412 0.403 -7.133 1.00 97.00 92 ARG A O 1
ATOM 692 N N . LEU A 1 93 ? -1.334 2.594 -6.582 1.00 97.75 93 LEU A N 1
ATOM 693 C CA . LEU A 1 93 ? -1.954 2.503 -5.270 1.00 97.75 93 LEU A CA 1
ATOM 694 C C . LEU A 1 93 ? -3.332 3.163 -5.333 1.00 97.75 93 LEU A C 1
ATOM 696 O O . LEU A 1 93 ? -3.500 4.194 -5.984 1.00 97.75 93 LEU A O 1
ATOM 700 N N . GLU A 1 94 ? -4.311 2.520 -4.718 1.00 97.25 94 GLU A N 1
ATOM 701 C CA . GLU A 1 94 ? -5.655 3.037 -4.508 1.00 97.25 94 GLU A CA 1
ATOM 702 C C . GLU A 1 94 ? -6.043 2.786 -3.049 1.00 97.25 94 GLU A C 1
ATOM 704 O O . GLU A 1 94 ? -6.102 1.632 -2.620 1.00 97.25 94 GLU A O 1
ATOM 709 N N . THR A 1 95 ? -6.320 3.853 -2.301 1.00 97.81 95 THR A N 1
ATOM 710 C CA . THR A 1 95 ? -6.807 3.763 -0.920 1.00 97.81 95 THR A CA 1
ATOM 711 C C . THR A 1 95 ? -8.311 4.005 -0.862 1.00 97.81 95 THR A C 1
ATOM 713 O O . THR A 1 95 ? -8.827 4.944 -1.468 1.00 97.81 95 THR A O 1
ATOM 716 N N . ARG A 1 96 ? -9.032 3.161 -0.121 1.00 97.06 96 ARG A N 1
ATOM 717 C CA . ARG A 1 96 ? -10.477 3.277 0.105 1.00 97.06 96 ARG A CA 1
ATOM 718 C C . ARG A 1 96 ? -10.772 3.196 1.595 1.00 97.06 96 ARG A C 1
ATOM 720 O O . ARG A 1 96 ? -10.350 2.251 2.250 1.00 97.06 96 ARG A O 1
ATOM 727 N N . GLY A 1 97 ? -11.517 4.162 2.114 1.00 96.50 97 GLY A N 1
ATOM 728 C CA . GLY A 1 97 ? -12.091 4.114 3.457 1.00 96.50 97 GLY A CA 1
ATOM 729 C C . GLY A 1 97 ? -13.597 3.882 3.385 1.00 96.50 97 GLY A C 1
ATOM 730 O O . GLY A 1 97 ? -14.248 4.353 2.453 1.00 96.50 97 GLY A O 1
ATOM 731 N N . SER A 1 98 ? -14.165 3.191 4.372 1.00 97.38 98 SER A N 1
ATOM 732 C CA . SER A 1 98 ? -15.621 3.195 4.600 1.00 97.38 98 SER A CA 1
ATOM 733 C C . SER A 1 98 ? -16.112 4.511 5.221 1.00 97.38 98 SER A C 1
ATOM 735 O O . SER A 1 98 ? -17.312 4.739 5.324 1.00 97.38 98 SER A O 1
ATOM 737 N N . GLU A 1 99 ? -15.181 5.365 5.644 1.00 95.69 99 GLU A N 1
ATOM 738 C CA . GLU A 1 99 ? -15.386 6.705 6.189 1.00 95.69 99 GLU A CA 1
ATOM 739 C C . GLU A 1 99 ? -14.322 7.665 5.614 1.00 95.69 99 GLU A C 1
ATOM 741 O O . GLU A 1 99 ? -13.348 7.200 5.008 1.00 95.69 99 GLU A O 1
ATOM 746 N N . PRO A 1 100 ? -14.473 8.995 5.770 1.00 95.25 100 PRO A N 1
ATOM 747 C CA . PRO A 1 100 ? -13.425 9.945 5.408 1.00 95.25 100 PRO A CA 1
ATOM 748 C C . PRO A 1 100 ? -12.119 9.657 6.160 1.00 95.25 100 PRO A C 1
ATOM 750 O O . PRO A 1 100 ? -12.111 9.549 7.384 1.00 95.25 100 PRO A O 1
ATOM 753 N N . ILE A 1 101 ? -11.013 9.564 5.423 1.00 93.75 101 ILE A N 1
ATOM 754 C CA . ILE A 1 101 ? -9.679 9.266 5.956 1.00 93.75 101 ILE A CA 1
ATOM 755 C C . ILE A 1 101 ? -8.635 10.212 5.366 1.00 93.75 101 ILE A C 1
ATOM 757 O O . ILE A 1 101 ? -8.769 10.672 4.230 1.00 93.75 101 ILE A O 1
ATOM 761 N N . ASP A 1 102 ? -7.564 10.462 6.118 1.00 92.56 102 ASP A N 1
ATOM 762 C CA . ASP A 1 102 ? -6.379 11.135 5.589 1.00 92.56 102 ASP A CA 1
ATOM 763 C C . ASP A 1 102 ? -5.565 10.152 4.736 1.00 92.56 102 ASP A C 1
ATOM 765 O O . ASP A 1 102 ? -4.693 9.429 5.223 1.00 92.56 102 ASP A O 1
ATOM 769 N N . VAL A 1 103 ? -5.867 10.130 3.439 1.00 95.00 103 VAL A N 1
ATOM 770 C CA . VAL A 1 103 ? -5.172 9.294 2.452 1.00 95.00 103 VAL A CA 1
ATOM 771 C C . VAL A 1 103 ? -3.677 9.624 2.387 1.00 95.00 103 VAL A C 1
ATOM 773 O O . VAL A 1 103 ? -2.862 8.718 2.225 1.00 95.00 103 VAL A O 1
ATOM 776 N N . GLY A 1 104 ? -3.287 10.891 2.563 1.00 93.81 104 GLY A N 1
ATOM 777 C CA . GLY A 1 104 ? -1.886 11.312 2.491 1.00 93.81 104 GLY A CA 1
ATOM 778 C C . GLY A 1 104 ? -1.033 10.691 3.596 1.00 93.81 104 GLY A C 1
ATOM 779 O O . GLY A 1 104 ? 0.090 10.253 3.333 1.00 93.81 104 GLY A O 1
ATOM 780 N N . SER A 1 105 ? -1.590 10.576 4.805 1.00 93.69 105 SER A N 1
ATOM 781 C CA . SER A 1 105 ? -0.932 9.924 5.947 1.00 93.69 105 SER A CA 1
ATOM 782 C C . SER A 1 105 ? -0.674 8.424 5.746 1.00 93.69 105 SER A C 1
ATOM 784 O O . SER A 1 105 ? 0.245 7.872 6.351 1.00 93.69 105 SER A O 1
ATOM 786 N N . LEU A 1 106 ? -1.452 7.774 4.874 1.00 96.38 106 LEU A N 1
ATOM 787 C CA . LEU A 1 106 ? -1.345 6.349 4.567 1.00 96.38 106 LEU A CA 1
ATOM 788 C C . LEU A 1 106 ? -0.472 6.090 3.341 1.00 96.38 106 LEU A C 1
ATOM 790 O O . LEU A 1 106 ? 0.481 5.313 3.391 1.00 96.38 106 LEU A O 1
ATOM 794 N N . GLU A 1 107 ? -0.789 6.750 2.227 1.00 97.12 107 GLU A N 1
ATOM 795 C CA . GLU A 1 107 ? -0.087 6.540 0.966 1.00 97.12 107 GLU A CA 1
ATOM 796 C C . GLU A 1 107 ? 1.330 7.110 1.019 1.00 97.12 107 GLU A C 1
ATOM 798 O O . GLU A 1 107 ? 2.261 6.456 0.558 1.00 97.12 107 GLU A O 1
ATOM 803 N N . GLY A 1 108 ? 1.533 8.282 1.628 1.00 96.69 108 GLY A N 1
ATOM 804 C CA . GLY A 1 108 ? 2.833 8.956 1.672 1.00 96.69 108 GLY A CA 1
ATOM 805 C C . GLY A 1 108 ? 3.970 8.058 2.181 1.00 96.69 108 GLY A C 1
ATOM 806 O O . GLY A 1 108 ? 4.934 7.834 1.444 1.00 96.69 108 GLY A O 1
ATOM 807 N N . PRO A 1 109 ? 3.868 7.484 3.395 1.00 97.56 109 PRO A N 1
ATOM 808 C CA . PRO A 1 109 ? 4.887 6.581 3.926 1.00 97.56 109 PRO A CA 1
ATOM 809 C C . PRO A 1 109 ? 5.078 5.302 3.099 1.00 97.56 109 PRO A C 1
ATOM 811 O O . PRO A 1 109 ? 6.204 4.817 2.978 1.00 97.56 109 PRO A O 1
ATOM 814 N N . ALA A 1 110 ? 4.006 4.760 2.516 1.00 97.06 110 ALA A N 1
ATOM 815 C CA . ALA A 1 110 ? 4.075 3.554 1.694 1.00 97.06 110 ALA A CA 1
ATOM 816 C C . ALA A 1 110 ? 4.798 3.802 0.360 1.00 97.06 110 ALA A C 1
ATOM 818 O O . ALA A 1 110 ? 5.616 2.993 -0.080 1.00 97.06 110 ALA A O 1
ATOM 819 N N . LEU A 1 111 ? 4.547 4.951 -0.270 1.00 96.38 111 LEU A N 1
ATOM 820 C CA . LEU A 1 111 ? 5.238 5.359 -1.490 1.00 96.38 111 LEU A CA 1
ATOM 821 C C . LEU A 1 111 ? 6.694 5.740 -1.212 1.00 96.38 111 LEU A C 1
ATOM 823 O O . LEU A 1 111 ? 7.578 5.347 -1.967 1.00 96.38 111 LEU A O 1
ATOM 827 N N . ALA A 1 112 ? 6.963 6.425 -0.098 1.00 96.31 112 ALA A N 1
ATOM 828 C CA . ALA A 1 112 ? 8.324 6.738 0.333 1.00 96.31 112 ALA A CA 1
ATOM 829 C C . ALA A 1 112 ? 9.156 5.473 0.600 1.00 96.31 112 ALA A C 1
ATOM 831 O O . ALA A 1 112 ? 10.357 5.454 0.334 1.00 96.31 112 ALA A O 1
ATOM 832 N N . TRP A 1 113 ? 8.529 4.400 1.095 1.00 95.81 113 TRP A N 1
ATOM 833 C CA . TRP A 1 113 ? 9.183 3.100 1.215 1.00 95.81 113 TRP A CA 1
ATOM 834 C C . TRP A 1 113 ? 9.623 2.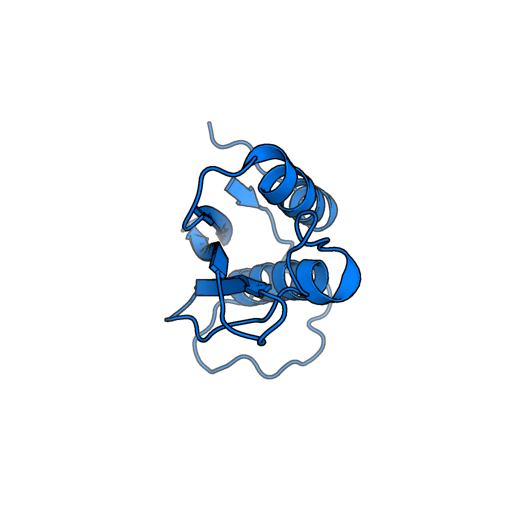566 -0.152 1.00 95.81 113 TRP A C 1
ATOM 836 O O . TRP A 1 113 ? 10.791 2.224 -0.314 1.00 95.81 113 TRP A O 1
ATOM 846 N N . LEU A 1 114 ? 8.733 2.546 -1.150 1.00 95.38 114 LEU A N 1
ATOM 847 C CA . LEU A 1 114 ? 9.089 2.090 -2.500 1.00 95.38 114 LEU A CA 1
ATOM 848 C C . LEU A 1 114 ? 10.157 2.965 -3.157 1.00 95.38 114 LEU A C 1
ATOM 850 O O . LEU A 1 114 ? 11.053 2.433 -3.803 1.00 95.38 114 LEU A O 1
ATOM 854 N N . ASP A 1 115 ? 10.092 4.280 -2.956 1.00 95.00 115 ASP A N 1
ATOM 855 C CA . ASP A 1 115 ? 11.091 5.228 -3.462 1.00 95.00 115 ASP A CA 1
ATOM 856 C C . ASP A 1 115 ? 12.472 5.025 -2.801 1.00 95.00 115 ASP A C 1
ATOM 858 O O . ASP A 1 115 ? 13.488 5.427 -3.367 1.00 95.00 115 ASP A O 1
ATOM 862 N N . ARG A 1 116 ? 12.531 4.378 -1.627 1.00 93.50 116 ARG A N 1
ATOM 863 C CA . ARG A 1 116 ? 13.784 3.965 -0.977 1.00 93.50 116 ARG A CA 1
ATOM 864 C C . ARG A 1 116 ? 14.296 2.617 -1.489 1.00 93.50 116 ARG A C 1
ATOM 866 O O . ARG A 1 116 ? 15.504 2.447 -1.616 1.00 93.50 116 ARG A O 1
ATOM 873 N N . GLU A 1 117 ? 13.399 1.667 -1.750 1.00 92.88 117 GLU A N 1
ATOM 874 C CA . GLU A 1 117 ? 13.765 0.326 -2.235 1.00 92.88 117 GLU A CA 1
ATOM 875 C C . GLU A 1 117 ? 14.147 0.325 -3.721 1.00 92.88 117 GLU A C 1
ATOM 877 O O . GLU A 1 117 ? 14.990 -0.463 -4.150 1.00 92.88 117 GLU A O 1
ATOM 882 N N . PHE A 1 118 ? 13.543 1.210 -4.516 1.00 93.69 118 PHE A N 1
ATOM 883 C CA . PHE A 1 118 ? 13.702 1.234 -5.964 1.00 93.69 118 PHE A CA 1
ATOM 884 C C . PHE A 1 118 ? 13.898 2.645 -6.496 1.00 93.69 118 PHE A C 1
ATOM 886 O O . PHE A 1 118 ? 13.350 3.625 -5.992 1.00 93.69 118 PHE A O 1
ATOM 893 N N . ARG A 1 119 ? 14.615 2.748 -7.618 1.00 92.94 119 ARG A N 1
ATOM 894 C CA . ARG A 1 119 ? 14.776 4.028 -8.300 1.00 92.94 119 ARG A CA 1
ATOM 895 C C . ARG A 1 119 ? 13.483 4.383 -9.027 1.00 92.94 119 ARG A C 1
ATOM 897 O O . ARG A 1 119 ? 13.152 3.787 -10.054 1.00 92.94 119 ARG A O 1
ATOM 904 N N . ARG A 1 120 ? 12.770 5.392 -8.531 1.00 93.06 120 ARG A N 1
ATOM 905 C CA . ARG A 1 120 ? 11.620 5.967 -9.234 1.00 93.06 120 ARG A CA 1
ATOM 906 C C . ARG A 1 120 ? 12.069 6.632 -10.535 1.00 93.06 120 ARG A C 1
ATOM 908 O O . ARG A 1 120 ? 13.006 7.426 -10.550 1.00 93.06 120 ARG A O 1
ATOM 915 N N . VAL A 1 121 ? 11.381 6.315 -11.628 1.00 91.50 121 VAL A N 1
ATOM 916 C CA . VAL A 1 121 ? 11.636 6.888 -12.953 1.00 91.50 121 VAL A CA 1
ATOM 917 C C . VAL A 1 121 ? 10.550 7.909 -13.259 1.00 91.50 121 VAL A C 1
ATOM 919 O O . VAL A 1 121 ? 9.355 7.605 -13.203 1.00 91.50 121 VAL A O 1
ATOM 922 N N . SER A 1 122 ? 10.960 9.130 -13.593 1.00 78.69 122 SER A N 1
ATOM 923 C CA . SER A 1 122 ? 10.043 10.151 -14.091 1.00 78.69 122 SER A CA 1
ATOM 924 C C . SER A 1 122 ? 9.546 9.749 -15.475 1.00 78.69 122 SER A C 1
ATOM 926 O O . SER A 1 122 ? 10.328 9.613 -16.413 1.00 78.69 122 SER A O 1
ATOM 928 N N . VAL A 1 123 ? 8.237 9.563 -15.601 1.00 62.56 123 VAL A N 1
ATOM 929 C CA . VAL A 1 123 ? 7.564 9.463 -16.897 1.00 62.56 123 VAL A CA 1
ATOM 930 C C . VAL A 1 123 ? 7.419 10.883 -17.442 1.00 62.56 123 VAL A C 1
ATOM 932 O O . VAL A 1 123 ? 6.743 11.701 -16.820 1.00 62.56 123 VAL A O 1
ATOM 935 N N . ARG A 1 124 ? 8.131 11.182 -18.532 1.00 53.19 124 ARG A N 1
ATOM 936 C CA . ARG A 1 124 ? 7.845 12.337 -19.393 1.00 53.19 124 ARG A CA 1
ATOM 937 C C . ARG A 1 124 ? 6.720 11.986 -20.353 1.00 53.19 124 ARG A C 1
ATOM 939 O O . ARG A 1 124 ? 6.657 10.797 -20.740 1.00 53.19 124 ARG A O 1
#

Radius of gyration: 15.62 Å; chains: 1; bounding box: 39×33×45 Å

Sequence (124 aa):
MVYDVGASLPILSVPLAAGEHPVVVRLAQAVAAYYALRAQPLPGYGAWLQQEGVGSTAVYVSQRRGASGQVEATVEMRWRFAVRPDGLGSVRLETRGSEPIDVGSLEGPALAWLDREFRRVSVR

pLDDT: mean 88.36, std 15.24, range [41.88, 98.31]

Secondary structure (DSSP, 8-state):
-EEE--TTS--------TT--HHHHHHHHHHHHHHHHTPPPPTT----EEE---SSEEEEEEEEE-TTS-EEEEEEEEEEEEE-TTS-EEEEEEEEESS---HHHHHHHHHHHHHHHSEE----

Foldseek 3Di:
DWFDQDPPDDPPPDPDDPPDDVQLVSVVVLLVCCLVPPQDDDVQWDRWDWDDDDDSKTKIKIFRADPVGDTPKMKIWMWHWDADPVRIIDIDIDIDIPDDDDVCVRVVVSVVSVVVNTPDDDDD